Protein AF-A0A0V0GI05-F1 (afdb_monomer_lite)

Radius of gyration: 12.69 Å; chains: 1; bounding box: 26×21×35 Å

pLDDT: mean 84.37, std 15.32, range [36.31, 97.69]

Sequence (86 aa):
MSPSVARGALNLQILKIGYCQSMEEVITVEEQQGEGIITLFPQLKFLDLRYLPKLGHFIMTEHALEFPFLRKMRIDQCPEMKTFVQ

Organism: Solanum chacoense (NCBI:txid4108)

InterPro domains:
  IPR032675 Leucine-rich repeat domain superfamily [G3DSA:3.80.10.10] (2-86)
  IPR050905 Plant disease resistance NBS-LRR [PTHR33463] (2-84)
  IPR057135 Disease resistance protein At4g27190-like, leucine-rich repeats [PF23247] (10-83)

Foldseek 3Di:
DPQVVQVVQLQPAEAADEQDAPAQEAEEDDDDPDQDEDETNQNHAEEHAYQHQNHQEHYEDPHHYDRPRHNDYHHYNHNNHDYNYD

Secondary structure (DSSP, 8-state):
--THHHHH-TT--EEEEE--TT-S-SEE----SS---EE-STT--EEEEES-TT--EEEE-SS-EE-TT--EEEEES-TT--EEE-

Structure (mmCIF, N/CA/C/O backbone):
data_AF-A0A0V0GI05-F1
#
_entry.id   AF-A0A0V0GI05-F1
#
loop_
_atom_site.group_PDB
_atom_site.id
_atom_site.type_symbol
_atom_site.label_atom_id
_atom_site.label_alt_id
_atom_site.label_comp_id
_atom_site.label_asym_id
_atom_site.label_entity_id
_atom_site.label_seq_id
_atom_site.pdbx_PDB_ins_code
_atom_site.Cartn_x
_atom_site.Cartn_y
_atom_site.Cartn_z
_atom_site.occupancy
_atom_site.B_iso_or_equiv
_atom_site.auth_seq_id
_atom_site.auth_comp_id
_atom_site.auth_asym_id
_atom_site.auth_atom_id
_atom_site.pdbx_PDB_model_num
ATOM 1 N N . MET A 1 1 ? 4.314 12.621 3.104 1.00 44.19 1 MET A N 1
ATOM 2 C CA . MET A 1 1 ? 2.955 13.202 3.231 1.00 44.19 1 MET A CA 1
ATOM 3 C C . MET A 1 1 ? 2.646 13.288 4.715 1.00 44.19 1 MET A C 1
ATOM 5 O O . MET A 1 1 ? 3.020 12.368 5.422 1.00 44.19 1 MET A O 1
ATOM 9 N N . SER A 1 2 ? 2.050 14.373 5.212 1.00 36.31 2 SER A N 1
ATOM 10 C CA . SER A 1 2 ? 1.725 14.480 6.641 1.00 36.31 2 SER A CA 1
ATOM 11 C C . SER A 1 2 ? 0.674 13.425 7.046 1.00 36.31 2 SER A C 1
ATOM 13 O O . SER A 1 2 ? -0.253 13.190 6.259 1.00 36.31 2 SER A O 1
ATOM 15 N N . PRO A 1 3 ? 0.740 12.843 8.263 1.00 48.62 3 PRO A N 1
ATOM 16 C CA . PRO A 1 3 ? -0.219 11.841 8.768 1.00 48.62 3 PRO A CA 1
ATOM 17 C C . PRO A 1 3 ? -1.701 12.265 8.687 1.00 48.62 3 PRO A C 1
ATOM 19 O O . PRO A 1 3 ? -2.616 11.442 8.722 1.00 48.62 3 PRO A O 1
ATOM 22 N N . SER A 1 4 ? -1.958 13.568 8.533 1.00 52.19 4 SER A N 1
ATOM 23 C CA . SER A 1 4 ? -3.287 14.168 8.406 1.00 52.19 4 SER A CA 1
ATOM 24 C C . SER A 1 4 ? -4.092 13.717 7.179 1.00 52.19 4 SER A C 1
ATOM 26 O O . SER A 1 4 ? -5.320 13.693 7.251 1.00 52.19 4 SER A O 1
ATOM 28 N N . VAL A 1 5 ? -3.454 13.328 6.067 1.00 53.97 5 VAL A N 1
ATOM 29 C CA . VAL A 1 5 ? -4.182 12.981 4.827 1.00 53.97 5 VAL A CA 1
ATOM 30 C C . VAL A 1 5 ? -4.915 11.640 4.950 1.00 53.97 5 VAL A C 1
ATOM 32 O O . VAL A 1 5 ? -6.058 11.527 4.507 1.00 53.97 5 VAL A O 1
ATOM 35 N N . ALA A 1 6 ? -4.316 10.643 5.612 1.00 55.09 6 ALA A N 1
ATOM 36 C CA . ALA A 1 6 ? -4.945 9.335 5.821 1.00 55.09 6 ALA A CA 1
ATOM 37 C C . ALA A 1 6 ? -6.181 9.431 6.735 1.00 55.09 6 ALA A C 1
ATOM 39 O O . ALA A 1 6 ? -7.210 8.817 6.450 1.00 55.09 6 ALA A O 1
ATOM 40 N N . ARG A 1 7 ? -6.127 10.285 7.770 1.00 58.88 7 ARG A N 1
ATOM 41 C CA . ARG A 1 7 ? -7.287 10.605 8.623 1.00 58.88 7 ARG A CA 1
ATOM 42 C C . ARG A 1 7 ? -8.412 11.326 7.867 1.00 58.88 7 ARG A C 1
ATOM 44 O O . ARG A 1 7 ? -9.575 11.145 8.209 1.00 58.88 7 ARG A O 1
ATOM 51 N N . GLY A 1 8 ? -8.093 12.112 6.836 1.00 58.75 8 GLY A N 1
ATOM 52 C CA . GLY A 1 8 ? -9.082 12.837 6.025 1.00 58.75 8 GLY A CA 1
ATOM 53 C C . GLY A 1 8 ? -9.784 11.994 4.952 1.00 58.75 8 GLY A C 1
ATOM 54 O O . GLY A 1 8 ? -10.795 12.418 4.396 1.00 58.75 8 GLY A O 1
ATOM 55 N N . ALA A 1 9 ? -9.282 10.794 4.658 1.00 73.31 9 ALA A N 1
ATOM 56 C CA . ALA A 1 9 ? -9.712 9.980 3.523 1.00 73.31 9 ALA A CA 1
ATOM 57 C C . ALA A 1 9 ? -10.678 8.840 3.912 1.00 73.31 9 ALA A C 1
ATOM 59 O O . ALA A 1 9 ? -10.635 7.754 3.336 1.00 73.31 9 ALA A O 1
ATOM 60 N N . LEU A 1 10 ? -11.578 9.076 4.876 1.00 80.81 10 LEU A N 1
ATOM 61 C CA . LEU A 1 10 ? -12.490 8.046 5.408 1.00 80.81 10 LEU A CA 1
ATOM 62 C C . LEU A 1 10 ? -13.431 7.443 4.351 1.00 80.81 10 LEU A C 1
ATOM 64 O O . LEU A 1 10 ? -13.822 6.285 4.455 1.00 80.81 10 LEU A O 1
ATOM 68 N N . ASN A 1 11 ? -13.753 8.209 3.307 1.00 88.44 11 ASN A N 1
ATOM 69 C CA . ASN A 1 11 ? -14.639 7.787 2.218 1.00 88.44 11 ASN A CA 1
ATOM 70 C C . ASN A 1 11 ? -13.887 7.271 0.980 1.00 88.44 11 ASN A C 1
ATOM 72 O O . ASN A 1 11 ? -14.501 7.063 -0.070 1.00 88.44 11 ASN A O 1
ATOM 76 N N . LEU A 1 12 ? -12.563 7.096 1.061 1.00 90.69 12 LEU A N 1
ATOM 77 C CA . LEU A 1 12 ? -11.759 6.646 -0.070 1.00 90.69 12 LEU A CA 1
ATOM 78 C C . LEU A 1 12 ? -12.109 5.199 -0.427 1.00 90.69 12 LEU A C 1
ATOM 80 O O . LEU A 1 12 ? -11.842 4.285 0.343 1.00 90.69 12 LEU A O 1
ATOM 84 N N . GLN A 1 13 ? -12.683 4.992 -1.615 1.00 95.12 13 GLN A N 1
ATOM 85 C CA . GLN A 1 13 ? -13.059 3.656 -2.100 1.00 95.12 13 GLN A CA 1
ATOM 86 C C . GLN A 1 13 ? -12.025 3.038 -3.041 1.00 95.12 13 GLN A C 1
ATOM 88 O O . GLN A 1 13 ? -11.955 1.814 -3.168 1.00 95.12 13 GLN A O 1
ATOM 93 N N . ILE A 1 14 ? -11.238 3.871 -3.721 1.00 95.31 14 ILE A N 1
ATOM 94 C CA . ILE A 1 14 ? -10.251 3.444 -4.710 1.00 95.31 14 ILE A CA 1
ATOM 95 C C . ILE A 1 14 ? -8.969 4.233 -4.471 1.00 95.31 14 ILE A C 1
ATOM 97 O O . ILE A 1 14 ? -8.986 5.459 -4.548 1.00 95.31 14 ILE A O 1
ATOM 101 N N . LEU A 1 15 ? -7.863 3.528 -4.247 1.00 93.50 15 LEU A N 1
ATOM 102 C CA . LEU A 1 15 ? -6.526 4.101 -4.171 1.00 93.50 15 LEU A CA 1
ATOM 103 C C . LEU A 1 15 ? -5.671 3.510 -5.289 1.00 93.50 15 LEU A C 1
ATOM 105 O O . LEU A 1 15 ? -5.502 2.295 -5.374 1.00 93.50 15 LEU A O 1
ATOM 109 N N . LYS A 1 16 ? -5.152 4.375 -6.162 1.00 95.62 16 LYS A N 1
ATOM 110 C CA . LYS A 1 16 ? -4.222 3.987 -7.223 1.00 95.62 16 LYS A CA 1
ATOM 111 C C . LYS A 1 16 ? -2.968 4.833 -7.124 1.00 95.62 16 LYS A C 1
ATOM 113 O O . LYS A 1 16 ? -3.063 6.056 -7.158 1.00 95.62 16 LYS A O 1
ATOM 118 N N . ILE A 1 17 ? -1.820 4.181 -7.034 1.00 94.94 17 ILE A N 1
ATOM 119 C CA . ILE A 1 17 ? -0.510 4.823 -6.988 1.00 94.94 17 ILE A CA 1
ATOM 120 C C . ILE A 1 17 ? 0.322 4.195 -8.094 1.00 94.94 17 ILE A C 1
ATOM 122 O O . ILE A 1 17 ? 0.433 2.974 -8.189 1.00 94.94 17 ILE A O 1
ATOM 126 N N . GLY A 1 18 ? 0.837 5.039 -8.979 1.00 96.38 18 GLY A N 1
ATOM 127 C CA . GLY A 1 18 ? 1.427 4.613 -10.234 1.00 96.38 18 GLY A CA 1
ATOM 128 C C . GLY A 1 18 ? 2.636 5.455 -10.600 1.00 96.38 18 GLY A C 1
ATOM 129 O O . GLY A 1 18 ? 2.576 6.672 -10.460 1.00 96.38 18 GLY A O 1
ATOM 130 N N . TYR A 1 19 ? 3.676 4.831 -11.152 1.00 96.00 19 TYR A N 1
ATOM 131 C CA . TYR A 1 19 ? 4.781 5.522 -11.830 1.00 96.00 19 TYR A CA 1
ATOM 132 C C . TYR A 1 19 ? 5.579 6.492 -10.938 1.00 96.00 19 TYR A C 1
ATOM 134 O O . TYR A 1 19 ? 6.136 7.478 -11.423 1.00 96.00 19 TYR A O 1
ATOM 142 N N . CYS A 1 20 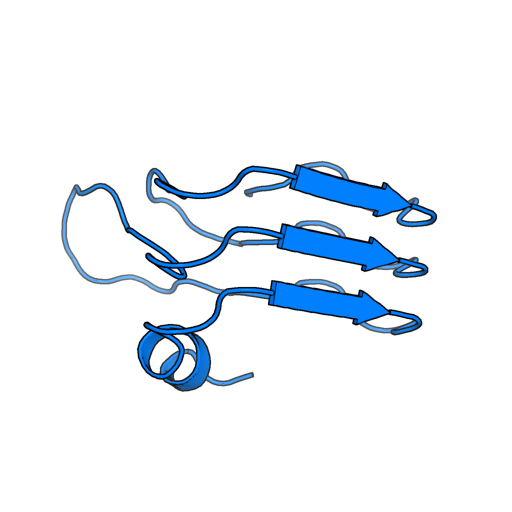? 5.673 6.216 -9.636 1.00 95.31 20 CYS A N 1
ATOM 143 C CA . CYS A 1 20 ? 6.467 7.012 -8.699 1.00 95.31 20 CYS A CA 1
ATOM 144 C C . CYS A 1 20 ? 7.836 6.359 -8.459 1.00 95.31 20 CYS A C 1
ATOM 146 O O . CYS A 1 20 ? 7.964 5.415 -7.686 1.00 95.31 20 CYS A O 1
ATOM 148 N N . GLN A 1 21 ? 8.874 6.890 -9.109 1.00 93.62 21 GLN A N 1
ATOM 149 C CA . GLN A 1 21 ? 10.228 6.310 -9.114 1.00 93.62 21 GLN A CA 1
ATOM 150 C C . GLN A 1 21 ? 10.992 6.471 -7.788 1.00 93.62 21 GLN A C 1
ATOM 152 O O . GLN A 1 21 ? 11.921 5.716 -7.520 1.00 93.62 21 GLN A O 1
ATOM 157 N N . SER A 1 22 ? 10.608 7.453 -6.969 1.00 94.06 22 SER A N 1
ATOM 158 C CA . SER A 1 22 ? 11.291 7.798 -5.711 1.00 94.06 22 SER A CA 1
ATOM 159 C C . SER A 1 22 ? 10.482 7.451 -4.460 1.00 94.06 22 SER A C 1
ATOM 161 O O . SER A 1 22 ? 10.845 7.876 -3.372 1.00 94.06 22 SER A O 1
ATOM 163 N N . MET A 1 23 ? 9.345 6.769 -4.609 1.00 92.75 23 MET A N 1
ATOM 164 C CA . MET A 1 23 ? 8.466 6.466 -3.482 1.00 92.75 23 MET A CA 1
ATOM 165 C C . MET A 1 23 ? 8.966 5.225 -2.750 1.00 92.75 23 MET A C 1
ATOM 167 O O . MET A 1 23 ? 8.960 4.146 -3.333 1.00 92.75 23 MET A O 1
ATOM 171 N N . GLU A 1 24 ? 9.372 5.403 -1.495 1.00 91.31 24 GLU A N 1
ATOM 172 C CA . GLU A 1 24 ? 9.875 4.330 -0.625 1.00 91.31 24 GLU A CA 1
ATOM 173 C C . GLU A 1 24 ? 8.780 3.773 0.292 1.00 91.31 24 GLU A C 1
ATOM 175 O O . GLU A 1 24 ? 8.708 2.565 0.510 1.00 91.31 24 GLU A O 1
ATOM 180 N N . GLU A 1 25 ? 7.869 4.643 0.733 1.00 87.38 25 GLU A N 1
ATOM 181 C CA . GLU A 1 25 ? 6.708 4.313 1.557 1.00 87.38 25 GLU A CA 1
ATOM 182 C C . GLU A 1 25 ? 5.512 5.213 1.218 1.00 87.38 25 GLU A C 1
ATOM 184 O O . GLU A 1 25 ? 5.676 6.319 0.688 1.00 87.38 25 GLU A O 1
ATOM 189 N N . VAL A 1 26 ? 4.291 4.740 1.499 1.00 85.06 26 VAL A N 1
ATOM 190 C CA . VAL A 1 26 ? 3.061 5.514 1.243 1.00 85.06 26 VAL A CA 1
ATOM 191 C C . VAL A 1 26 ? 2.484 6.091 2.528 1.00 85.06 26 VAL A C 1
ATOM 193 O O . VAL A 1 26 ? 2.045 7.244 2.541 1.00 85.06 26 VAL A O 1
ATOM 196 N N . ILE A 1 27 ? 2.445 5.289 3.593 1.00 83.88 27 ILE A N 1
ATOM 197 C CA . ILE A 1 27 ? 1.787 5.646 4.849 1.00 83.88 27 ILE A CA 1
ATOM 198 C C . ILE A 1 27 ? 2.719 5.347 6.009 1.00 83.88 27 ILE A C 1
ATOM 200 O O . ILE A 1 27 ? 3.161 4.215 6.178 1.00 83.88 27 ILE A O 1
ATOM 204 N N . THR A 1 28 ? 2.917 6.353 6.846 1.00 79.88 28 THR A N 1
ATOM 205 C CA . THR A 1 28 ? 3.648 6.244 8.105 1.00 79.88 28 THR A CA 1
ATOM 206 C C . THR A 1 28 ? 2.651 6.534 9.218 1.00 79.88 28 THR A C 1
ATOM 208 O O . THR A 1 28 ? 2.039 7.608 9.244 1.00 79.88 28 THR A O 1
ATOM 211 N N . VAL A 1 29 ? 2.417 5.554 10.088 1.00 76.06 29 VAL A N 1
ATOM 212 C CA . VAL A 1 29 ? 1.547 5.709 11.257 1.00 76.06 29 VAL A CA 1
ATOM 213 C C . VAL A 1 29 ? 2.437 5.811 12.485 1.00 76.06 29 VAL A C 1
ATOM 215 O O . VAL A 1 29 ? 2.894 4.801 13.010 1.00 76.06 29 VAL A O 1
ATOM 218 N N . GLU A 1 30 ? 2.696 7.041 12.919 1.00 70.69 30 GLU A N 1
ATOM 219 C CA . GLU A 1 30 ? 3.436 7.315 14.152 1.00 70.69 30 GLU A CA 1
ATOM 220 C C . GLU A 1 30 ? 2.515 7.221 15.379 1.00 70.69 30 GLU A C 1
ATOM 222 O O . GLU A 1 30 ? 1.316 7.513 15.299 1.00 70.69 30 GLU A O 1
ATOM 227 N N . GLU A 1 31 ? 3.108 6.792 16.495 1.00 57.78 31 GLU A N 1
ATOM 228 C CA . GLU A 1 31 ? 2.510 6.470 17.794 1.00 57.78 31 GLU A CA 1
ATOM 229 C C . GLU A 1 31 ? 1.273 7.313 18.166 1.00 57.78 31 GLU A C 1
ATOM 231 O O . GLU A 1 31 ? 1.349 8.503 18.482 1.00 57.78 31 GLU A O 1
ATOM 236 N N . GLN A 1 32 ? 0.113 6.659 18.231 1.00 56.38 32 GLN A N 1
ATOM 237 C CA . GLN A 1 32 ? -0.922 7.037 19.190 1.00 56.38 32 GLN A CA 1
ATOM 238 C C . GLN A 1 32 ? -0.844 6.008 20.309 1.00 56.38 32 GLN A C 1
ATOM 240 O O . GLN A 1 32 ? -1.046 4.829 20.057 1.00 56.38 32 GLN A O 1
ATOM 245 N N . GLN A 1 33 ? -0.503 6.449 21.523 1.00 44.81 33 GLN A N 1
ATOM 246 C CA . GLN A 1 33 ? -0.449 5.596 22.712 1.00 44.81 33 GLN A CA 1
ATOM 247 C C . GLN A 1 33 ? -1.721 4.740 22.817 1.00 44.81 33 GLN A C 1
ATOM 249 O O . GLN A 1 33 ? -2.798 5.262 23.109 1.00 44.81 33 GLN A O 1
ATOM 254 N N . GLY A 1 34 ? -1.596 3.436 22.575 1.00 55.94 34 GLY A N 1
ATOM 255 C CA . GLY A 1 34 ? -2.692 2.488 22.731 1.00 55.94 34 GLY A CA 1
ATOM 256 C C . GLY A 1 34 ? -2.456 1.179 21.987 1.00 55.94 34 GLY A C 1
ATOM 257 O O . GLY A 1 34 ? -2.226 1.168 20.784 1.00 55.94 34 GLY A O 1
ATOM 258 N N . GLU A 1 35 ? -2.576 0.062 22.699 1.00 55.72 35 GLU A N 1
ATOM 259 C CA . GLU A 1 35 ? -2.739 -1.248 22.071 1.00 55.72 35 GLU A CA 1
ATOM 260 C C . GLU A 1 35 ? -4.091 -1.271 21.343 1.00 55.72 35 GLU A C 1
ATOM 262 O O . GLU A 1 35 ? -5.148 -1.149 21.966 1.00 55.72 35 GLU A O 1
ATOM 267 N N . GLY A 1 36 ? -4.080 -1.386 20.015 1.00 68.69 36 GLY A N 1
ATOM 268 C CA . GLY A 1 36 ? -5.320 -1.405 19.247 1.00 68.69 36 GLY A CA 1
ATOM 269 C C . GLY A 1 36 ? -5.137 -1.682 17.760 1.00 68.69 36 GLY A C 1
ATOM 270 O O . GLY A 1 36 ? -4.087 -1.421 17.177 1.00 68.69 36 GLY A O 1
ATOM 271 N N . ILE A 1 37 ? -6.194 -2.216 17.146 1.00 74.31 37 ILE A N 1
ATOM 272 C CA . ILE A 1 37 ? -6.308 -2.349 15.691 1.00 74.31 37 ILE A CA 1
ATOM 273 C C . ILE A 1 37 ? -6.606 -0.966 15.103 1.00 74.31 37 ILE A C 1
ATOM 275 O O . ILE A 1 37 ? -7.516 -0.277 15.567 1.00 74.31 37 ILE A O 1
ATOM 279 N N . ILE A 1 38 ? -5.871 -0.569 14.063 1.00 80.19 38 ILE A N 1
ATOM 280 C CA . ILE A 1 38 ? -6.113 0.676 13.330 1.00 80.19 38 ILE A CA 1
ATOM 281 C C . ILE A 1 38 ? -6.838 0.365 12.018 1.00 80.19 38 ILE A C 1
ATOM 283 O O . ILE A 1 38 ? -6.314 -0.310 11.128 1.00 80.19 38 ILE A O 1
ATOM 287 N N . THR A 1 39 ? -8.033 0.931 11.862 1.00 81.19 39 THR A N 1
ATOM 288 C CA . THR A 1 39 ? -8.766 0.918 10.593 1.00 81.19 39 THR A CA 1
ATOM 289 C C . THR A 1 39 ? -8.271 2.052 9.694 1.00 81.19 39 THR A C 1
ATOM 291 O O . THR A 1 39 ? -8.596 3.224 9.905 1.00 81.19 39 THR A O 1
ATOM 294 N N . LEU A 1 40 ? -7.506 1.718 8.654 1.00 80.94 40 LEU A N 1
ATOM 295 C CA . LEU A 1 40 ? -7.084 2.676 7.629 1.00 80.94 40 LEU A CA 1
ATOM 296 C C . LEU A 1 40 ? -7.984 2.566 6.401 1.00 80.94 40 LEU A C 1
ATOM 298 O O . LEU A 1 40 ? -8.253 1.476 5.907 1.00 80.94 40 LEU A O 1
ATOM 302 N N . PHE A 1 41 ? -8.441 3.715 5.898 1.00 86.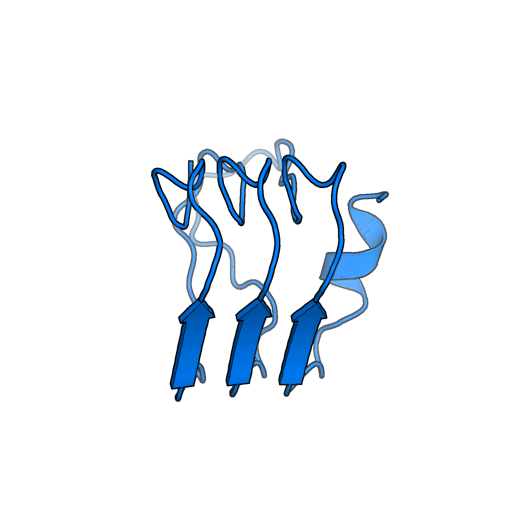19 41 PHE A N 1
ATOM 303 C CA . PHE A 1 41 ? -9.384 3.807 4.777 1.00 86.19 41 PHE A CA 1
ATOM 304 C C . PHE A 1 41 ? -10.576 2.841 4.934 1.00 86.19 41 PHE A C 1
ATOM 306 O O . PHE A 1 41 ? -10.714 1.880 4.170 1.00 86.19 41 PHE A O 1
ATOM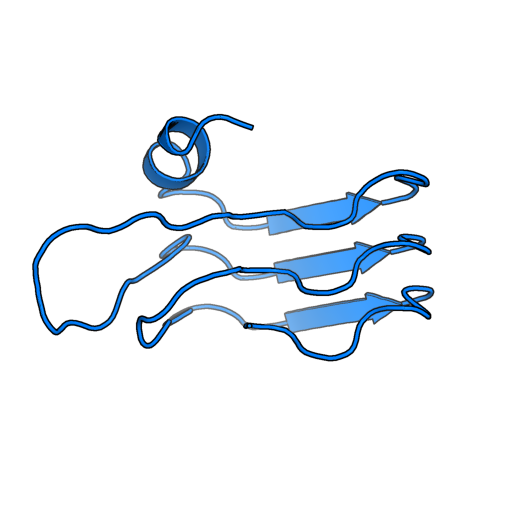 313 N N . PRO A 1 42 ? -11.483 3.098 5.892 1.00 88.88 42 PRO A N 1
ATOM 314 C CA . PRO A 1 42 ? -12.571 2.187 6.251 1.00 88.88 42 PRO A CA 1
ATOM 315 C C . PRO A 1 42 ? -13.577 1.924 5.123 1.00 88.88 42 PRO A C 1
ATOM 317 O O . PRO A 1 42 ? -14.506 1.160 5.326 1.00 88.88 42 PRO A O 1
ATOM 320 N N . GLN A 1 43 ? -13.450 2.558 3.955 1.00 93.56 43 GLN A N 1
ATOM 321 C CA . GLN A 1 43 ? -14.301 2.336 2.783 1.00 93.56 43 GLN A CA 1
ATOM 322 C C . GLN A 1 43 ? -13.523 1.833 1.558 1.00 93.56 43 GLN A C 1
ATOM 324 O O . GLN A 1 43 ? -14.106 1.710 0.476 1.00 93.56 43 GLN A O 1
ATOM 329 N N . LEU A 1 44 ? -12.226 1.533 1.701 1.00 93.75 44 LEU A N 1
ATOM 330 C CA . LEU A 1 44 ? -11.373 1.138 0.587 1.00 93.75 44 LEU A CA 1
ATOM 331 C C . LEU A 1 44 ? -11.803 -0.217 0.039 1.00 93.75 44 LEU A C 1
ATOM 333 O O . LEU A 1 44 ? -11.816 -1.213 0.749 1.00 93.75 44 LEU A O 1
ATOM 337 N N . LYS A 1 45 ? -12.123 -0.249 -1.254 1.00 96.62 45 LYS A N 1
ATOM 338 C CA . LYS A 1 45 ? -12.540 -1.452 -1.986 1.00 96.62 45 LYS A CA 1
ATOM 339 C C . LYS A 1 45 ? -11.476 -1.922 -2.968 1.00 96.62 45 LYS A C 1
ATOM 341 O O . LYS A 1 45 ? -11.378 -3.123 -3.222 1.00 96.62 45 LYS A O 1
ATOM 346 N N . PHE A 1 46 ? -10.694 -0.991 -3.516 1.00 97.38 46 PHE A N 1
ATOM 347 C CA . PHE A 1 46 ? -9.714 -1.263 -4.564 1.00 97.38 46 PHE A CA 1
ATOM 348 C C . PHE A 1 46 ? -8.388 -0.551 -4.286 1.00 97.38 46 PHE A C 1
ATOM 350 O O . 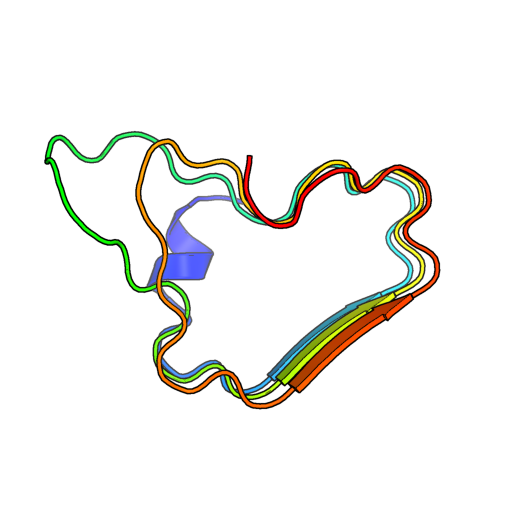PHE A 1 46 ? -8.356 0.678 -4.231 1.00 97.38 46 PHE A O 1
ATOM 357 N N . LEU A 1 47 ? -7.305 -1.322 -4.185 1.00 95.31 47 LEU A N 1
ATOM 358 C CA . LEU A 1 47 ? -5.932 -0.820 -4.098 1.00 95.31 47 LEU A CA 1
ATOM 359 C C . LEU A 1 47 ? -5.129 -1.259 -5.330 1.00 95.31 47 LEU A C 1
ATOM 361 O O . LEU A 1 47 ? -5.138 -2.439 -5.678 1.00 95.31 47 LEU A O 1
ATOM 365 N N . ASP A 1 48 ? -4.451 -0.326 -5.992 1.00 97.12 48 ASP A N 1
ATOM 366 C CA . ASP A 1 48 ? -3.627 -0.578 -7.183 1.00 97.12 48 ASP A CA 1
ATOM 367 C C . ASP A 1 48 ? -2.280 0.147 -7.056 1.00 97.12 48 ASP A C 1
ATOM 369 O O . ASP A 1 48 ? -2.229 1.374 -7.134 1.00 97.12 48 ASP A O 1
ATOM 373 N N . LEU A 1 49 ? -1.203 -0.607 -6.851 1.00 97.00 49 LEU A N 1
ATOM 374 C CA . LEU A 1 49 ? 0.174 -0.121 -6.758 1.00 97.00 49 LEU A CA 1
ATOM 375 C C . LEU A 1 49 ? 0.936 -0.582 -8.001 1.00 97.00 49 LEU A C 1
ATOM 377 O O . LEU A 1 49 ? 1.075 -1.789 -8.216 1.00 97.00 49 LEU A O 1
ATOM 381 N N . ARG A 1 50 ? 1.388 0.356 -8.844 1.00 97.69 50 ARG A N 1
ATOM 382 C CA . ARG A 1 50 ? 2.044 0.022 -10.117 1.00 97.69 50 ARG A CA 1
ATOM 383 C C . ARG A 1 50 ? 3.297 0.830 -10.404 1.00 97.69 50 ARG A C 1
ATOM 385 O O . ARG A 1 50 ? 3.277 2.051 -10.307 1.00 97.69 50 ARG A O 1
ATOM 392 N N . TYR A 1 51 ? 4.351 0.177 -10.883 1.00 97.62 51 TYR A N 1
ATOM 393 C CA . TYR A 1 51 ? 5.585 0.848 -11.317 1.00 97.62 51 TYR A CA 1
ATOM 394 C C . TYR A 1 51 ? 6.197 1.724 -10.210 1.00 97.62 51 TYR A C 1
ATOM 396 O O . TYR A 1 51 ? 6.408 2.926 -10.396 1.00 97.62 51 TYR A O 1
ATOM 404 N N . LEU A 1 52 ? 6.442 1.111 -9.050 1.00 97.62 52 LEU A N 1
ATOM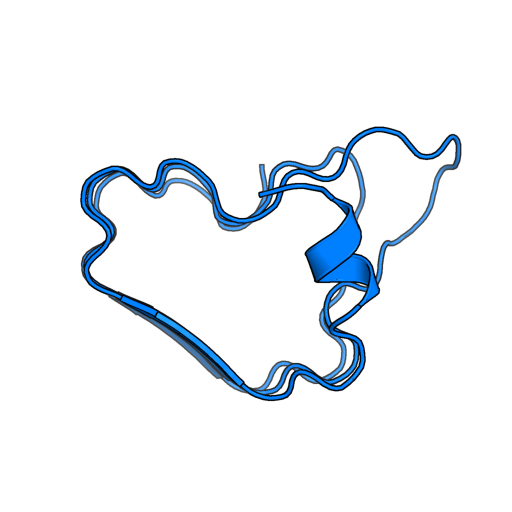 405 C CA . LEU A 1 52 ? 7.011 1.752 -7.861 1.00 97.62 52 LEU A CA 1
ATOM 406 C C . LEU A 1 52 ? 8.324 1.037 -7.505 1.00 97.62 52 LEU A C 1
ATOM 408 O O . LEU A 1 52 ? 8.332 0.172 -6.631 1.00 97.62 52 LEU A O 1
ATOM 412 N N . PRO A 1 53 ? 9.429 1.323 -8.219 1.00 96.69 53 PRO A N 1
ATOM 413 C CA . PRO A 1 53 ? 10.644 0.518 -8.122 1.00 96.69 53 PRO A CA 1
ATOM 414 C C . PRO A 1 53 ? 11.299 0.545 -6.749 1.00 96.69 53 PRO A C 1
ATOM 416 O O . PRO A 1 53 ? 11.854 -0.474 -6.370 1.00 96.69 53 PRO A O 1
ATOM 419 N N . LYS A 1 54 ? 11.185 1.658 -6.017 1.00 96.75 54 LYS A N 1
ATOM 420 C CA . LYS A 1 54 ? 11.796 1.849 -4.695 1.00 96.75 54 LYS A CA 1
ATOM 421 C C . LYS A 1 54 ? 10.864 1.581 -3.515 1.00 96.75 54 LYS A C 1
ATOM 423 O O . LYS A 1 54 ? 11.264 1.784 -2.376 1.00 96.75 54 LYS A O 1
ATOM 428 N N . LEU A 1 55 ? 9.616 1.181 -3.766 1.00 96.12 55 LEU A N 1
ATOM 429 C CA . LEU A 1 55 ? 8.651 0.989 -2.686 1.00 96.12 55 LEU A CA 1
ATOM 430 C C . LEU A 1 55 ? 9.072 -0.227 -1.862 1.00 96.12 55 LEU A C 1
ATOM 432 O O . LEU A 1 55 ? 9.003 -1.334 -2.381 1.00 96.12 55 LEU A O 1
ATOM 436 N N . GLY A 1 56 ? 9.473 -0.031 -0.607 1.00 93.94 56 GLY A N 1
ATOM 437 C CA . GLY A 1 56 ? 9.857 -1.118 0.299 1.00 93.94 56 GLY A CA 1
ATOM 438 C C . GLY A 1 56 ? 8.648 -1.750 0.991 1.00 93.94 56 GLY A C 1
ATOM 439 O O . GLY A 1 56 ? 8.497 -2.976 1.011 1.00 93.94 56 GLY A O 1
ATOM 440 N N . HIS A 1 57 ? 7.753 -0.898 1.488 1.00 91.94 57 HIS A N 1
ATOM 441 C CA . HIS A 1 57 ? 6.521 -1.250 2.196 1.00 91.94 57 HIS A CA 1
ATOM 442 C C . HIS A 1 57 ? 5.417 -0.243 1.867 1.00 91.94 57 HIS A C 1
ATOM 444 O O . HIS A 1 57 ? 5.677 0.925 1.583 1.00 91.94 57 HIS A O 1
ATOM 450 N N . PHE A 1 58 ? 4.154 -0.679 1.887 1.00 89.81 58 PHE A N 1
ATOM 451 C CA . PHE A 1 58 ? 3.034 0.244 1.675 1.00 89.81 58 PHE A CA 1
ATOM 452 C C . PHE A 1 58 ? 2.744 1.054 2.949 1.00 89.81 58 PHE A C 1
ATOM 454 O O . PHE A 1 58 ? 2.498 2.260 2.862 1.00 89.81 58 PHE A O 1
ATOM 461 N N . ILE A 1 59 ? 2.812 0.410 4.120 1.00 87.75 59 ILE A N 1
ATOM 462 C CA . ILE A 1 59 ? 2.518 1.019 5.426 1.00 87.75 59 ILE A CA 1
ATOM 463 C C . ILE A 1 59 ? 3.622 0.676 6.415 1.00 87.75 59 ILE A C 1
ATOM 465 O O . ILE A 1 59 ? 3.968 -0.493 6.531 1.00 87.75 59 ILE A O 1
ATOM 469 N N . MET A 1 60 ? 4.124 1.682 7.126 1.00 86.56 60 MET A N 1
ATOM 470 C CA . MET A 1 60 ? 4.976 1.533 8.305 1.00 86.56 60 MET A CA 1
ATOM 471 C C . MET A 1 60 ? 4.119 1.729 9.558 1.00 86.56 60 MET A C 1
ATOM 473 O O . MET A 1 60 ? 3.577 2.824 9.760 1.00 86.56 60 MET A O 1
ATOM 477 N N . THR A 1 61 ? 3.948 0.686 10.371 1.00 82.69 61 THR A N 1
ATOM 478 C CA . THR A 1 61 ? 3.200 0.762 11.633 1.00 82.69 61 THR A CA 1
ATOM 479 C C . THR A 1 61 ? 3.518 -0.395 12.577 1.00 82.69 61 THR A C 1
ATOM 481 O O . THR A 1 61 ? 3.620 -1.543 12.170 1.00 82.69 61 THR A O 1
ATOM 484 N N . GLU A 1 62 ? 3.549 -0.114 13.878 1.00 82.94 62 GLU A N 1
ATOM 485 C CA . GLU A 1 62 ? 3.665 -1.157 14.910 1.00 82.94 62 GLU A CA 1
ATOM 486 C C . GLU A 1 62 ? 2.315 -1.809 15.274 1.00 82.94 62 GLU A C 1
ATOM 488 O O . GLU A 1 62 ? 2.246 -2.676 16.142 1.00 82.94 62 GLU A O 1
ATOM 493 N N . HIS A 1 63 ? 1.215 -1.370 14.653 1.00 81.31 63 HIS A N 1
ATOM 494 C CA . HIS A 1 63 ? -0.143 -1.755 15.035 1.00 81.31 63 HIS A CA 1
ATOM 495 C C . HIS A 1 63 ? -0.741 -2.740 14.031 1.00 81.31 63 HIS A C 1
ATOM 497 O O . HIS A 1 63 ? -0.452 -2.711 12.834 1.00 81.31 63 HIS A O 1
ATOM 503 N N . ALA A 1 64 ? -1.656 -3.586 14.503 1.00 82.44 64 ALA A N 1
ATOM 504 C CA . ALA A 1 64 ? -2.456 -4.406 13.604 1.00 82.44 64 ALA A CA 1
ATOM 505 C C . ALA A 1 64 ? -3.356 -3.511 12.735 1.00 82.44 64 ALA A C 1
ATOM 507 O O . ALA A 1 64 ? -4.005 -2.589 13.232 1.00 82.44 64 ALA A O 1
ATOM 508 N N . LEU A 1 65 ? -3.416 -3.803 11.435 1.00 83.44 65 LEU A N 1
ATOM 509 C CA . LEU A 1 65 ? -4.222 -3.054 10.474 1.00 83.44 65 LEU A CA 1
ATOM 510 C C . LEU A 1 65 ? -5.410 -3.869 9.989 1.00 83.44 65 LEU A C 1
ATOM 512 O O . LEU A 1 65 ? -5.295 -5.067 9.730 1.00 83.44 65 LEU A O 1
ATOM 516 N N . GLU A 1 66 ? -6.522 -3.181 9.749 1.00 86.12 66 GLU A N 1
ATOM 517 C CA . GLU A 1 66 ? -7.678 -3.763 9.079 1.00 86.12 66 GLU A CA 1
ATOM 518 C C . GLU A 1 66 ? -8.151 -2.923 7.887 1.00 86.12 66 GLU A C 1
ATOM 520 O O . GLU A 1 66 ? -8.157 -1.690 7.910 1.00 86.12 66 GLU A O 1
ATOM 525 N N . PHE A 1 67 ? -8.597 -3.627 6.843 1.00 89.12 67 PHE A N 1
ATOM 526 C CA . PHE A 1 67 ? -9.236 -3.060 5.655 1.00 89.12 67 PHE A CA 1
ATOM 527 C C . PHE A 1 67 ? -10.578 -3.765 5.413 1.00 89.12 67 PHE A C 1
ATOM 529 O O . PHE A 1 67 ? -10.671 -4.635 4.541 1.00 89.12 67 PHE A O 1
ATOM 536 N N . PRO A 1 68 ? -11.634 -3.423 6.172 1.00 90.44 68 PRO A N 1
ATOM 537 C CA . PRO A 1 68 ? -12.849 -4.240 6.276 1.00 90.44 68 PRO A CA 1
ATOM 538 C C . PRO A 1 68 ? -13.607 -4.439 4.954 1.00 90.44 68 PRO A C 1
ATOM 540 O O . PRO A 1 68 ? -14.358 -5.401 4.809 1.00 90.44 68 PRO A O 1
ATOM 543 N N . PHE A 1 69 ? -13.412 -3.555 3.971 1.00 94.31 69 PHE A N 1
ATOM 544 C CA . PHE A 1 69 ? -14.109 -3.614 2.682 1.00 94.31 69 PHE A CA 1
ATOM 545 C C . PHE A 1 69 ? -13.188 -3.831 1.483 1.00 94.31 69 PHE A C 1
ATOM 547 O O . PHE A 1 69 ? -13.663 -3.722 0.348 1.00 94.31 69 PHE A O 1
ATOM 554 N N . LEU A 1 70 ? -11.904 -4.143 1.691 1.00 94.50 70 LEU A N 1
ATOM 555 C CA . LEU A 1 70 ? -10.975 -4.324 0.580 1.00 94.50 70 LEU A CA 1
ATOM 556 C C . LEU A 1 70 ? -11.343 -5.585 -0.203 1.00 94.50 70 LEU A C 1
ATOM 558 O O . LEU A 1 70 ? -11.297 -6.698 0.309 1.00 94.50 70 LEU A O 1
ATOM 562 N N . ARG A 1 71 ? -11.722 -5.405 -1.471 1.00 96.38 71 ARG A N 1
ATOM 563 C CA . ARG A 1 71 ? -12.167 -6.496 -2.353 1.00 96.38 71 ARG A CA 1
ATOM 564 C C . ARG A 1 71 ? -11.102 -6.917 -3.345 1.00 96.38 71 ARG A C 1
ATOM 566 O O . ARG A 1 71 ? -11.099 -8.057 -3.796 1.00 96.38 71 ARG A O 1
ATOM 573 N N . LYS A 1 72 ? -10.247 -5.983 -3.757 1.00 96.50 72 LYS A N 1
ATOM 574 C CA . LYS A 1 72 ? -9.227 -6.237 -4.769 1.00 96.50 72 LYS A CA 1
ATOM 575 C C . LYS A 1 72 ? -7.980 -5.420 -4.490 1.00 96.50 72 LYS A C 1
ATOM 577 O O . LYS A 1 72 ? -8.047 -4.203 -4.323 1.00 96.50 72 LYS A O 1
ATOM 582 N N . MET A 1 73 ? -6.851 -6.111 -4.534 1.00 95.06 73 MET A N 1
ATOM 583 C CA . MET A 1 73 ? -5.522 -5.529 -4.485 1.00 95.06 73 MET A CA 1
ATOM 584 C C . MET A 1 73 ? -4.764 -5.925 -5.753 1.00 95.06 73 MET A C 1
ATOM 586 O O . MET A 1 73 ? -4.842 -7.073 -6.195 1.00 95.06 73 MET A O 1
ATOM 590 N N . ARG A 1 74 ? -4.058 -4.970 -6.353 1.00 96.25 74 ARG A N 1
ATOM 591 C CA . ARG A 1 74 ? -3.076 -5.209 -7.409 1.00 96.25 74 ARG A CA 1
ATOM 592 C C . ARG A 1 74 ? -1.762 -4.562 -7.001 1.00 96.25 74 ARG A C 1
ATOM 594 O O . ARG A 1 74 ? -1.742 -3.385 -6.660 1.00 96.25 74 ARG A O 1
ATOM 601 N N . ILE A 1 75 ? -0.694 -5.343 -7.070 1.00 95.69 75 ILE A N 1
ATOM 602 C CA . ILE A 1 75 ? 0.687 -4.888 -6.932 1.00 95.69 75 ILE A CA 1
ATOM 603 C C . ILE A 1 75 ? 1.410 -5.402 -8.172 1.00 95.69 75 ILE A C 1
ATOM 605 O O . ILE A 1 75 ? 1.352 -6.596 -8.464 1.00 95.69 75 ILE A O 1
ATOM 609 N N . ASP A 1 76 ? 1.999 -4.505 -8.952 1.00 96.75 76 ASP A N 1
ATOM 610 C CA . ASP A 1 76 ? 2.616 -4.839 -10.235 1.00 96.75 76 ASP A CA 1
ATOM 611 C C . ASP A 1 76 ? 3.823 -3.932 -10.482 1.00 96.75 76 ASP A C 1
ATOM 613 O O . ASP A 1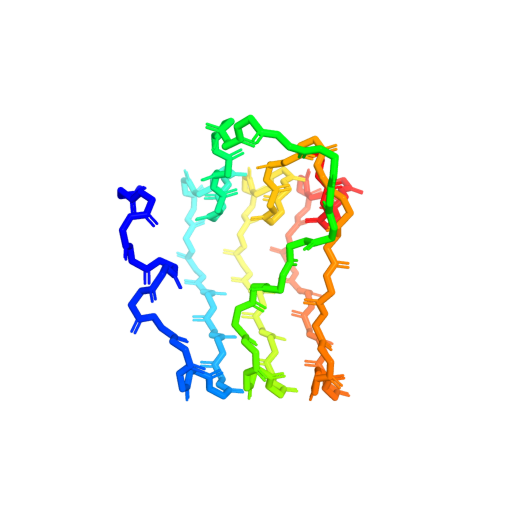 76 ? 3.727 -2.716 -10.351 1.00 96.75 76 ASP A O 1
ATOM 617 N N . GLN A 1 77 ? 4.967 -4.502 -10.859 1.00 96.88 77 GLN A N 1
ATOM 618 C CA . GLN A 1 77 ? 6.207 -3.740 -11.068 1.00 96.88 77 GLN A CA 1
ATOM 619 C C . GLN A 1 77 ? 6.647 -2.925 -9.828 1.00 96.88 77 GLN A C 1
ATOM 621 O O . GLN A 1 77 ? 6.977 -1.742 -9.936 1.00 96.88 77 GLN A O 1
ATOM 626 N N . CYS A 1 78 ? 6.660 -3.567 -8.654 1.00 96.94 78 CYS A N 1
ATOM 627 C CA . CYS A 1 78 ? 7.201 -3.025 -7.397 1.00 96.94 78 CYS A CA 1
ATOM 628 C C . CYS A 1 78 ? 8.347 -3.924 -6.872 1.00 96.94 78 CYS A C 1
ATOM 630 O O . CYS A 1 78 ? 8.154 -4.637 -5.891 1.00 96.94 78 CYS A O 1
ATOM 632 N N . PRO A 1 79 ? 9.501 -3.985 -7.565 1.00 96.56 79 PRO A N 1
ATOM 633 C CA . PRO A 1 79 ? 10.566 -4.961 -7.308 1.00 96.56 79 PRO A CA 1
ATOM 634 C C . PRO A 1 79 ? 11.210 -4.900 -5.916 1.00 96.56 79 PRO A C 1
ATOM 636 O O . PRO A 1 79 ? 11.620 -5.944 -5.418 1.00 96.56 79 PRO A O 1
ATOM 639 N N . GLU A 1 80 ? 11.313 -3.726 -5.285 1.00 96.75 80 GLU A N 1
ATOM 640 C CA . GLU A 1 80 ? 11.903 -3.602 -3.940 1.00 96.75 80 GLU A CA 1
ATOM 641 C C . GLU A 1 80 ? 10.906 -3.893 -2.805 1.00 96.75 80 GLU A C 1
ATOM 643 O O . GLU A 1 80 ? 11.309 -3.971 -1.642 1.00 96.75 80 GLU A O 1
ATOM 648 N N . MET A 1 81 ? 9.625 -4.112 -3.128 1.00 95.12 81 MET A N 1
ATOM 649 C CA . MET A 1 81 ? 8.579 -4.280 -2.124 1.00 95.12 81 MET A CA 1
ATOM 650 C C . MET A 1 81 ? 8.689 -5.644 -1.454 1.00 95.12 81 MET A C 1
ATOM 652 O O . MET A 1 81 ? 8.493 -6.682 -2.088 1.00 95.12 81 MET A O 1
ATOM 656 N N . LYS A 1 82 ? 8.980 -5.641 -0.150 1.00 90.88 82 LYS A N 1
ATOM 657 C CA . LYS A 1 82 ? 9.167 -6.866 0.644 1.00 90.88 82 LYS A CA 1
ATOM 658 C C . LYS A 1 82 ? 7.892 -7.281 1.353 1.00 90.88 82 LYS A C 1
ATOM 660 O O . LYS A 1 82 ? 7.543 -8.460 1.364 1.00 90.88 82 LYS A O 1
ATOM 665 N N . THR A 1 83 ? 7.201 -6.317 1.947 1.00 89.75 83 THR A N 1
ATOM 666 C CA . THR A 1 83 ? 5.980 -6.550 2.715 1.00 89.75 83 THR A CA 1
ATOM 667 C C . THR A 1 83 ? 4.936 -5.497 2.378 1.00 89.75 83 THR A C 1
ATOM 669 O O . THR A 1 83 ? 5.231 -4.411 1.880 1.00 89.75 83 THR A O 1
ATOM 672 N N . PHE A 1 84 ? 3.670 -5.832 2.618 1.00 87.75 84 PHE A N 1
ATOM 673 C CA . PHE A 1 84 ? 2.592 -4.853 2.508 1.00 87.75 84 PHE A CA 1
ATOM 674 C C . PHE A 1 84 ? 2.595 -3.894 3.706 1.00 87.75 84 PHE A C 1
ATOM 676 O O . PHE A 1 84 ? 2.487 -2.683 3.531 1.00 87.75 84 PHE A O 1
ATOM 683 N N . VAL A 1 85 ? 2.783 -4.442 4.905 1.00 86.69 85 VAL A N 1
ATOM 684 C CA . VAL A 1 85 ? 2.940 -3.706 6.163 1.00 86.69 85 VAL A CA 1
ATOM 685 C C . VAL A 1 85 ? 4.313 -4.042 6.734 1.00 86.69 85 VAL A C 1
ATOM 687 O O . VAL A 1 85 ? 4.711 -5.211 6.683 1.00 86.69 85 VAL A O 1
ATOM 690 N N . GLN A 1 86 ? 5.027 -3.031 7.219 1.00 82.25 86 GLN A N 1
ATOM 691 C CA . GLN A 1 86 ? 6.260 -3.165 7.986 1.00 82.25 86 GLN A CA 1
ATOM 692 C C . GLN A 1 86 ? 6.024 -2.732 9.427 1.00 82.25 86 GLN A C 1
ATOM 694 O O . GLN A 1 86 ? 5.373 -1.676 9.606 1.00 82.25 86 GLN A O 1
#